Protein AF-Q83WH4-F1 (afdb_monomer_lite)

Structure (mmCIF, N/CA/C/O backbone):
data_AF-Q83WH4-F1
#
_entry.id   AF-Q83WH4-F1
#
loop_
_atom_site.group_PDB
_atom_site.id
_atom_site.type_symbol
_atom_site.label_atom_id
_atom_site.label_alt_id
_atom_site.label_comp_id
_atom_site.label_asym_id
_atom_site.label_entity_id
_atom_site.label_seq_id
_atom_site.pdbx_PDB_ins_code
_atom_site.Cartn_x
_atom_site.Cartn_y
_atom_site.Cartn_z
_atom_site.occupancy
_atom_site.B_iso_or_equiv
_atom_site.auth_seq_id
_atom_site.auth_comp_id
_atom_site.auth_asym_id
_atom_site.auth_atom_id
_atom_site.pdbx_PDB_model_num
ATOM 1 N N . MET A 1 1 ? 4.839 -38.338 -9.135 1.00 43.72 1 MET A N 1
ATOM 2 C CA . MET A 1 1 ? 4.571 -36.923 -9.464 1.00 43.72 1 MET A CA 1
ATOM 3 C C . MET A 1 1 ? 4.741 -36.124 -8.182 1.00 43.72 1 MET A C 1
ATOM 5 O O . MET A 1 1 ? 3.816 -36.056 -7.389 1.00 43.72 1 MET A O 1
ATOM 9 N N . THR A 1 2 ? 5.952 -35.648 -7.899 1.00 42.31 2 THR A N 1
ATOM 10 C CA . THR A 1 2 ? 6.230 -34.807 -6.727 1.00 42.31 2 THR A CA 1
ATOM 11 C C . THR A 1 2 ? 6.006 -33.359 -7.140 1.00 42.31 2 THR A C 1
ATOM 13 O O . THR A 1 2 ? 6.715 -32.856 -8.007 1.00 42.31 2 THR A O 1
ATOM 16 N N . ALA A 1 3 ? 4.960 -32.743 -6.595 1.00 55.66 3 ALA A N 1
ATOM 17 C CA . ALA A 1 3 ? 4.628 -31.349 -6.836 1.00 55.66 3 ALA A CA 1
ATOM 18 C C . ALA A 1 3 ? 5.728 -30.453 -6.256 1.00 55.66 3 ALA A C 1
ATOM 20 O O . ALA A 1 3 ? 6.039 -30.525 -5.068 1.00 55.66 3 ALA A O 1
ATOM 21 N N .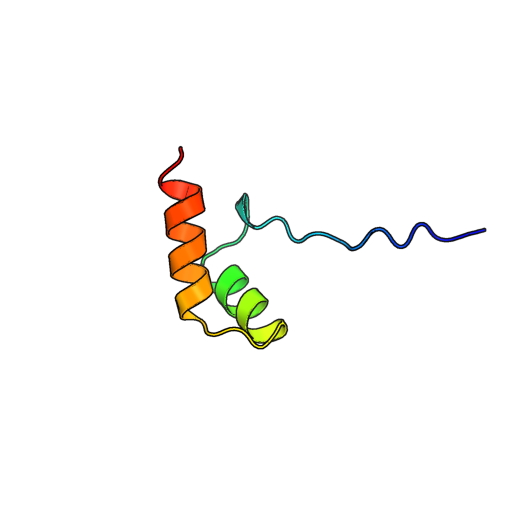 ASP A 1 4 ? 6.311 -29.627 -7.115 1.00 54.03 4 ASP A N 1
ATOM 22 C CA . ASP A 1 4 ? 7.182 -28.527 -6.732 1.00 54.03 4 ASP A CA 1
ATOM 23 C C . ASP A 1 4 ? 6.289 -27.444 -6.106 1.00 54.03 4 ASP A C 1
ATOM 25 O O . ASP A 1 4 ? 5.721 -26.595 -6.793 1.00 54.03 4 ASP A O 1
ATOM 29 N N . THR A 1 5 ? 6.051 -27.530 -4.795 1.00 58.44 5 THR A N 1
ATOM 30 C CA . THR A 1 5 ? 5.353 -26.479 -4.041 1.00 58.44 5 THR A CA 1
ATOM 31 C C . THR A 1 5 ? 6.330 -25.328 -3.813 1.00 58.44 5 THR A C 1
ATOM 33 O O . THR A 1 5 ? 6.722 -25.031 -2.685 1.00 58.44 5 THR A O 1
ATOM 36 N N . ALA A 1 6 ? 6.780 -24.693 -4.896 1.00 62.91 6 ALA A N 1
ATOM 37 C CA . ALA A 1 6 ? 7.486 -23.432 -4.796 1.00 62.91 6 ALA A CA 1
ATOM 38 C C . ALA A 1 6 ? 6.515 -22.423 -4.157 1.00 62.91 6 ALA A C 1
ATOM 40 O O . ALA A 1 6 ? 5.409 -22.237 -4.675 1.00 62.91 6 ALA A O 1
ATOM 41 N N . PRO A 1 7 ? 6.867 -21.785 -3.026 1.00 61.94 7 PRO A N 1
ATOM 42 C CA . PRO A 1 7 ? 6.006 -20.774 -2.436 1.00 61.94 7 PRO A CA 1
ATOM 43 C C . PRO A 1 7 ? 5.811 -19.679 -3.481 1.00 61.94 7 PRO A C 1
ATOM 45 O O . PRO A 1 7 ? 6.785 -19.061 -3.919 1.00 61.94 7 PRO A O 1
ATOM 48 N N . GLN A 1 8 ? 4.569 -19.481 -3.927 1.00 70.81 8 GLN A N 1
ATOM 49 C CA . GLN A 1 8 ? 4.237 -18.446 -4.897 1.00 70.81 8 GLN A CA 1
ATOM 50 C C . GLN A 1 8 ? 4.554 -17.092 -4.263 1.00 70.81 8 GLN A C 1
ATOM 52 O O . GLN A 1 8 ? 3.792 -16.580 -3.446 1.00 70.81 8 GLN A O 1
ATOM 57 N N . ARG A 1 9 ? 5.732 -16.545 -4.580 1.00 74.19 9 ARG A N 1
ATOM 58 C CA . ARG A 1 9 ? 6.162 -15.238 -4.089 1.00 74.19 9 ARG A CA 1
ATOM 59 C C . ARG A 1 9 ? 5.304 -14.184 -4.79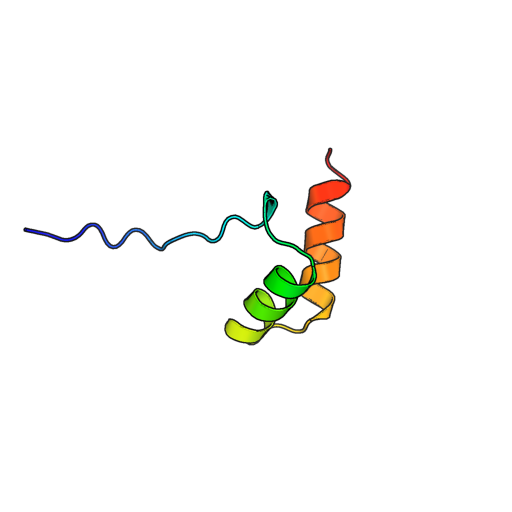0 1.00 74.19 9 ARG A C 1
ATOM 61 O O . ARG A 1 9 ? 5.352 -14.113 -6.019 1.00 74.19 9 ARG A O 1
ATOM 68 N N . PRO A 1 10 ? 4.516 -13.389 -4.055 1.00 78.56 10 PRO A N 1
ATOM 69 C CA . PRO A 1 10 ? 3.715 -12.344 -4.666 1.00 78.56 10 PRO A CA 1
ATOM 70 C C . PRO A 1 10 ? 4.627 -11.303 -5.319 1.00 78.56 10 PRO A C 1
ATOM 72 O O . PRO A 1 10 ? 5.626 -10.884 -4.731 1.00 78.56 10 PRO A O 1
ATOM 75 N N . ASN A 1 11 ? 4.287 -10.885 -6.541 1.00 84.75 11 ASN A N 1
ATOM 76 C CA . ASN A 1 11 ? 5.025 -9.837 -7.238 1.00 84.75 11 ASN A CA 1
ATOM 77 C C . ASN A 1 11 ? 4.643 -8.457 -6.682 1.00 84.75 11 ASN A C 1
ATOM 79 O O . ASN A 1 11 ? 3.705 -7.827 -7.164 1.00 84.75 11 ASN A O 1
ATOM 83 N N . LEU A 1 12 ? 5.390 -7.986 -5.683 1.00 82.12 12 LEU A N 1
ATOM 84 C CA . LEU A 1 12 ? 5.145 -6.704 -5.014 1.00 82.12 12 LEU A CA 1
ATOM 85 C C . LEU A 1 12 ? 5.367 -5.483 -5.926 1.00 82.12 12 LEU A C 1
ATOM 87 O O . LEU A 1 12 ? 4.769 -4.442 -5.687 1.00 82.12 12 LEU A O 1
ATOM 91 N N . LEU A 1 13 ? 6.187 -5.602 -6.977 1.00 81.31 13 LEU A N 1
ATOM 92 C CA . LEU A 1 13 ? 6.476 -4.510 -7.922 1.00 81.31 13 LEU A CA 1
ATOM 93 C C . LEU A 1 13 ? 5.289 -4.169 -8.837 1.00 81.31 13 LEU A C 1
ATOM 95 O O . LEU A 1 13 ? 5.226 -3.067 -9.368 1.00 81.31 13 LEU A O 1
ATOM 99 N N . GLY A 1 14 ? 4.369 -5.116 -9.046 1.00 82.31 14 GLY A N 1
ATOM 100 C CA . GLY A 1 14 ? 3.186 -4.939 -9.895 1.00 82.31 14 GLY A CA 1
ATOM 101 C C . GLY A 1 14 ? 1.893 -4.678 -9.125 1.00 82.31 14 GLY A C 1
ATOM 102 O O . GLY A 1 14 ? 0.849 -4.520 -9.750 1.00 82.31 14 GLY A O 1
ATOM 103 N N . MET A 1 15 ? 1.945 -4.672 -7.791 1.00 86.81 15 MET A N 1
ATOM 104 C CA . MET A 1 15 ? 0.770 -4.472 -6.948 1.00 86.81 15 MET A CA 1
ATOM 105 C C . MET A 1 15 ? 0.454 -2.988 -6.796 1.00 86.81 15 MET A C 1
ATOM 107 O O . MET A 1 15 ? 1.325 -2.162 -6.519 1.00 86.81 15 MET A O 1
ATOM 111 N N . THR A 1 16 ? -0.826 -2.654 -6.901 1.00 88.12 16 THR A N 1
ATOM 112 C CA . THR A 1 16 ? -1.345 -1.366 -6.448 1.00 88.12 16 THR A CA 1
ATOM 113 C C . THR A 1 16 ? -1.199 -1.241 -4.927 1.00 88.12 16 THR A C 1
ATOM 115 O O . THR A 1 16 ? -1.037 -2.225 -4.198 1.00 88.12 16 THR A O 1
ATOM 118 N N . ARG A 1 17 ? -1.286 -0.011 -4.404 1.00 85.75 17 ARG A N 1
ATOM 119 C CA . ARG A 1 17 ? -1.213 0.231 -2.953 1.00 85.75 17 ARG A CA 1
ATOM 120 C C . ARG A 1 17 ? -2.246 -0.596 -2.176 1.00 85.75 17 ARG A C 1
ATOM 122 O O . ARG A 1 17 ? -1.927 -1.118 -1.115 1.00 85.75 17 ARG A O 1
ATOM 129 N N . GLU A 1 18 ? -3.457 -0.719 -2.707 1.00 90.44 18 GLU A N 1
ATOM 130 C CA . GLU A 1 18 ? -4.575 -1.430 -2.076 1.00 90.44 18 GLU A CA 1
ATOM 131 C C . GLU A 1 18 ? -4.337 -2.943 -2.034 1.00 90.44 18 GLU A C 1
ATOM 133 O O . GLU A 1 18 ? -4.563 -3.571 -0.999 1.00 90.44 18 GLU A O 1
ATOM 138 N N . GLU A 1 19 ? -3.800 -3.520 -3.112 1.00 90.19 19 GLU A N 1
ATOM 139 C CA . GLU A 1 19 ? -3.398 -4.930 -3.154 1.00 90.19 19 GLU A CA 1
ATOM 140 C C . GLU A 1 19 ? -2.267 -5.220 -2.171 1.00 90.19 19 GLU A C 1
ATOM 142 O O . GLU A 1 19 ? -2.300 -6.228 -1.466 1.00 90.19 19 GLU A O 1
ATOM 147 N N . MET A 1 20 ? -1.295 -4.311 -2.065 1.00 90.69 20 MET A N 1
ATOM 148 C CA . MET A 1 20 ? -0.209 -4.459 -1.107 1.00 90.69 20 MET A CA 1
ATOM 149 C C . MET A 1 20 ? -0.724 -4.348 0.335 1.00 90.69 20 MET A C 1
ATOM 151 O O . MET A 1 20 ? -0.365 -5.165 1.177 1.00 90.69 20 MET A O 1
ATOM 155 N N . GLU A 1 21 ? -1.615 -3.401 0.634 1.00 91.94 21 GLU A N 1
ATOM 156 C CA . GLU A 1 21 ? -2.275 -3.313 1.943 1.00 91.94 21 GLU A CA 1
ATOM 157 C C . GLU A 1 21 ? -3.053 -4.588 2.282 1.00 91.94 21 GLU A C 1
ATOM 159 O O . GLU A 1 21 ? -2.907 -5.108 3.389 1.00 91.94 21 GLU A O 1
ATOM 164 N N . ALA A 1 22 ? -3.840 -5.117 1.342 1.00 91.62 22 ALA A N 1
ATOM 165 C CA . ALA A 1 22 ? -4.578 -6.365 1.517 1.00 91.62 22 ALA A CA 1
ATOM 166 C C . ALA A 1 22 ? -3.637 -7.561 1.734 1.00 91.62 22 ALA A C 1
ATOM 168 O O . ALA A 1 22 ? -3.891 -8.392 2.607 1.00 91.62 22 ALA A O 1
ATOM 169 N N . PHE A 1 23 ? -2.520 -7.614 1.006 1.00 90.44 23 PHE A N 1
ATOM 170 C CA . PHE A 1 23 ? -1.485 -8.625 1.188 1.00 90.44 23 PHE A CA 1
ATOM 171 C C . PHE A 1 23 ? -0.871 -8.559 2.591 1.00 90.44 23 PHE A C 1
ATOM 173 O O . PHE A 1 23 ? -0.845 -9.571 3.291 1.00 90.44 23 PHE A O 1
ATOM 180 N N . PHE A 1 24 ? -0.458 -7.374 3.051 1.00 91.69 24 PHE A N 1
ATOM 181 C CA . PHE A 1 24 ? 0.089 -7.209 4.400 1.00 91.69 24 PHE A CA 1
ATOM 182 C C . PHE A 1 24 ? -0.946 -7.562 5.481 1.00 91.69 24 PHE A C 1
ATOM 184 O O . PHE A 1 24 ? -0.616 -8.259 6.435 1.00 91.69 24 PHE A O 1
ATOM 191 N N . LEU A 1 25 ? -2.218 -7.196 5.306 1.00 92.56 25 LEU A N 1
ATOM 192 C CA . LEU A 1 25 ? -3.281 -7.617 6.227 1.00 92.56 25 LEU A CA 1
ATOM 193 C C . LEU A 1 25 ? -3.474 -9.138 6.250 1.00 92.56 25 LEU A C 1
ATOM 195 O O . LEU A 1 25 ? -3.693 -9.702 7.321 1.00 92.56 25 LEU A O 1
ATOM 199 N N . SER A 1 26 ? -3.373 -9.803 5.094 1.00 91.31 26 SER A N 1
ATOM 200 C CA . SER A 1 26 ? -3.553 -11.258 4.978 1.00 91.31 26 SER A CA 1
ATOM 201 C C . SER A 1 26 ? -2.497 -12.061 5.743 1.00 91.31 26 SER A C 1
ATOM 203 O O . SER A 1 26 ? -2.779 -13.165 6.200 1.00 91.31 26 SER A O 1
ATOM 205 N N . ILE A 1 27 ? -1.309 -11.483 5.943 1.00 90.44 27 ILE A N 1
ATOM 206 C CA . ILE A 1 27 ? -0.216 -12.078 6.724 1.00 90.44 27 ILE A CA 1
ATOM 207 C C . ILE A 1 27 ? -0.182 -11.586 8.183 1.00 90.44 27 ILE A C 1
ATOM 209 O O . ILE A 1 27 ? 0.740 -11.925 8.919 1.00 90.44 27 ILE A O 1
ATOM 213 N N . GLY A 1 28 ? -1.175 -10.796 8.616 1.00 91.62 28 GLY A N 1
ATOM 214 C CA . GLY A 1 28 ? -1.264 -10.254 9.979 1.00 91.62 28 GLY A CA 1
ATOM 215 C C . GLY A 1 28 ? -0.440 -8.984 10.224 1.00 91.62 28 GLY A C 1
ATOM 216 O O . GLY A 1 28 ? -0.288 -8.555 11.368 1.00 91.62 28 GLY A O 1
ATOM 217 N N . GLU A 1 29 ? 0.078 -8.361 9.168 1.00 92.69 29 GLU A N 1
ATOM 218 C CA . GLU A 1 29 ? 0.823 -7.108 9.233 1.00 92.69 29 GLU A CA 1
ATOM 219 C C . GLU A 1 29 ? -0.088 -5.881 9.093 1.00 92.69 29 GLU A C 1
ATOM 221 O O . GLU A 1 29 ? -1.197 -5.912 8.554 1.00 92.69 29 GLU A O 1
ATOM 226 N N . LYS A 1 30 ? 0.389 -4.741 9.597 1.00 91.94 30 LYS A N 1
ATOM 227 C CA . LYS A 1 30 ? -0.378 -3.487 9.588 1.00 91.94 30 LYS A CA 1
ATOM 228 C C . LYS A 1 30 ? -0.309 -2.796 8.222 1.00 91.94 30 LYS A C 1
ATOM 230 O O . LYS A 1 30 ? 0.756 -2.726 7.617 1.00 91.94 30 LYS A O 1
ATOM 235 N N . LYS A 1 31 ? -1.406 -2.149 7.799 1.00 88.44 31 LYS A N 1
ATOM 236 C CA . LYS A 1 31 ? -1.527 -1.440 6.500 1.00 88.44 31 LYS A CA 1
ATOM 237 C C . LYS A 1 31 ? -0.386 -0.460 6.197 1.00 88.44 31 LYS A C 1
ATOM 239 O O . LYS A 1 31 ? 0.039 -0.344 5.055 1.00 88.44 31 LYS A O 1
ATOM 244 N N . PHE A 1 32 ? 0.160 0.220 7.209 1.00 90.69 32 PHE A N 1
ATOM 245 C CA . PHE A 1 32 ? 1.263 1.167 6.996 1.00 90.69 32 PHE A CA 1
ATOM 246 C C . PHE A 1 32 ? 2.545 0.501 6.469 1.00 90.69 32 PHE A C 1
ATOM 248 O O . PHE A 1 32 ? 3.381 1.185 5.880 1.00 90.69 32 PHE A O 1
ATOM 255 N N . ARG A 1 33 ? 2.712 -0.819 6.654 1.00 89.94 33 ARG A N 1
ATOM 256 C CA . ARG A 1 33 ? 3.841 -1.577 6.100 1.00 89.94 33 ARG A CA 1
ATOM 257 C C . ARG A 1 33 ? 3.833 -1.568 4.579 1.00 89.94 33 ARG A C 1
ATOM 259 O O . ARG A 1 33 ? 4.893 -1.375 3.993 1.00 89.94 33 ARG A O 1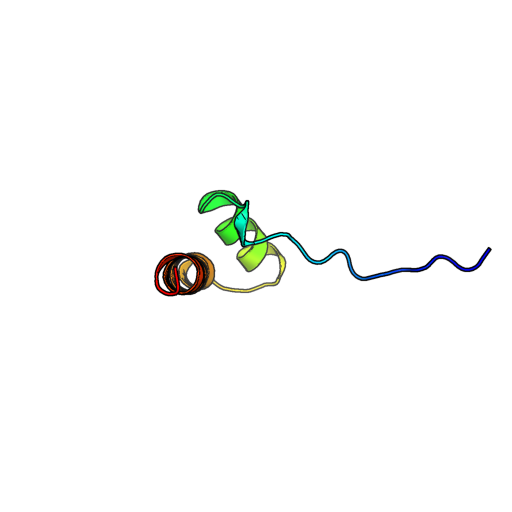
ATOM 266 N N . ALA A 1 34 ? 2.657 -1.650 3.957 1.00 89.94 34 ALA A N 1
ATOM 267 C CA . ALA A 1 34 ? 2.514 -1.509 2.512 1.00 89.94 34 ALA A CA 1
ATOM 268 C C . ALA A 1 34 ? 3.068 -0.163 2.029 1.00 89.94 34 ALA A C 1
ATOM 270 O O . ALA A 1 34 ? 3.867 -0.121 1.103 1.00 89.94 34 ALA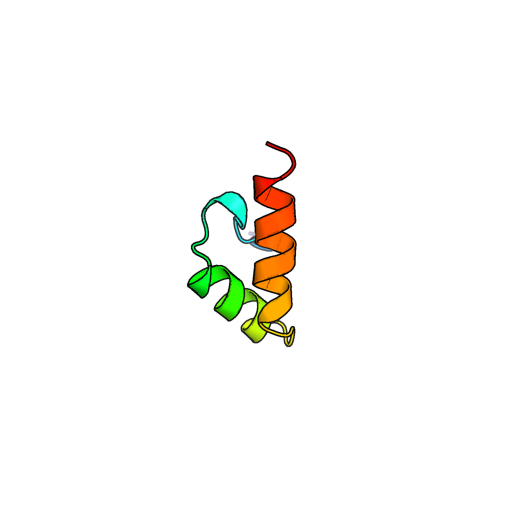 A O 1
ATOM 271 N N . ALA A 1 35 ? 2.732 0.938 2.710 1.00 88.00 35 ALA A N 1
ATOM 272 C CA . ALA A 1 35 ? 3.234 2.266 2.355 1.00 88.00 35 ALA A CA 1
ATOM 273 C C . ALA A 1 35 ? 4.760 2.394 2.520 1.00 88.00 35 ALA A C 1
ATOM 275 O O . ALA A 1 35 ? 5.414 3.028 1.693 1.00 88.00 35 ALA A O 1
ATOM 276 N N . GLN A 1 36 ? 5.339 1.779 3.560 1.00 89.75 36 GLN A N 1
ATOM 277 C CA . GLN A 1 36 ? 6.794 1.745 3.740 1.00 89.75 36 GLN A CA 1
ATOM 278 C C . GLN A 1 36 ? 7.472 0.966 2.612 1.00 89.75 36 GLN A C 1
ATOM 280 O O . GLN A 1 36 ? 8.404 1.480 2.004 1.00 89.75 36 GLN A O 1
ATOM 285 N N . VAL A 1 37 ? 6.993 -0.241 2.307 1.00 88.25 37 VAL A N 1
ATOM 286 C CA . VAL A 1 37 ? 7.568 -1.088 1.255 1.00 88.25 37 VAL A CA 1
ATOM 287 C C . VAL A 1 37 ? 7.389 -0.460 -0.126 1.00 88.25 37 VAL A C 1
ATOM 289 O O . VAL A 1 37 ? 8.354 -0.408 -0.877 1.00 88.25 37 VAL A O 1
ATOM 292 N N . MET A 1 38 ? 6.226 0.127 -0.427 1.00 87.69 38 MET A N 1
ATOM 293 C CA . MET A 1 38 ? 6.013 0.914 -1.649 1.00 87.69 38 MET A CA 1
ATOM 294 C C . MET A 1 38 ? 7.027 2.050 -1.768 1.00 87.69 38 MET A C 1
ATOM 296 O O . MET A 1 38 ? 7.615 2.230 -2.829 1.00 87.69 38 MET A O 1
ATOM 300 N N . LYS A 1 39 ? 7.271 2.796 -0.682 1.00 87.88 39 LYS A N 1
ATOM 301 C CA . LYS A 1 39 ? 8.274 3.863 -0.678 1.00 87.88 39 LYS A CA 1
ATOM 302 C C . LYS A 1 39 ? 9.671 3.316 -0.978 1.00 87.88 39 LYS A C 1
ATOM 304 O O . LYS A 1 39 ? 10.341 3.897 -1.813 1.00 87.88 39 LYS A O 1
ATOM 309 N N . TRP A 1 40 ? 10.084 2.206 -0.363 1.00 88.06 40 TRP A N 1
ATOM 310 C CA . TRP A 1 40 ? 11.376 1.561 -0.646 1.00 88.06 40 TRP A CA 1
ATOM 311 C C . TRP A 1 40 ? 11.493 1.088 -2.099 1.00 88.06 40 TRP A C 1
ATOM 313 O O . TRP A 1 40 ? 12.491 1.372 -2.750 1.00 88.06 40 TRP A O 1
ATOM 323 N N . ILE A 1 41 ? 10.452 0.431 -2.617 1.00 85.06 41 ILE A N 1
ATOM 324 C CA . ILE A 1 41 ? 10.397 -0.079 -3.992 1.00 85.06 41 ILE A CA 1
ATOM 325 C C . ILE A 1 41 ? 10.548 1.047 -5.030 1.00 85.06 41 ILE A C 1
ATOM 327 O O . ILE A 1 41 ? 11.200 0.844 -6.046 1.00 85.06 41 ILE A O 1
ATOM 331 N N . HIS A 1 42 ? 9.955 2.221 -4.782 1.00 82.06 42 HIS A N 1
ATOM 332 C CA . HIS A 1 42 ? 9.979 3.356 -5.717 1.00 82.06 42 HIS A CA 1
ATOM 333 C C . HIS A 1 42 ? 11.101 4.371 -5.436 1.00 82.06 42 HIS A C 1
ATOM 335 O O . HIS A 1 42 ? 11.355 5.225 -6.279 1.00 82.06 42 HIS A O 1
ATOM 341 N N . GLN A 1 43 ? 11.731 4.343 -4.253 1.00 79.31 43 GLN A N 1
ATOM 342 C CA . GLN A 1 43 ? 12.847 5.239 -3.910 1.00 79.31 43 GLN A CA 1
ATOM 343 C C . GLN A 1 43 ? 14.200 4.748 -4.424 1.00 79.31 43 GLN A C 1
ATOM 345 O O . GLN A 1 43 ? 15.058 5.585 -4.676 1.00 79.31 43 GLN A O 1
ATOM 350 N N . GLU A 1 44 ? 14.394 3.437 -4.566 1.00 59.97 44 GLU A N 1
ATOM 351 C CA . GLU A 1 44 ? 15.617 2.829 -5.119 1.00 59.97 44 GLU A CA 1
ATOM 352 C C . GLU A 1 44 ? 15.452 2.528 -6.625 1.00 59.97 44 GLU A C 1
ATOM 354 O O . GLU A 1 44 ? 15.892 1.487 -7.116 1.00 59.97 44 GLU A O 1
ATOM 359 N N . GLY A 1 45 ? 14.742 3.411 -7.338 1.00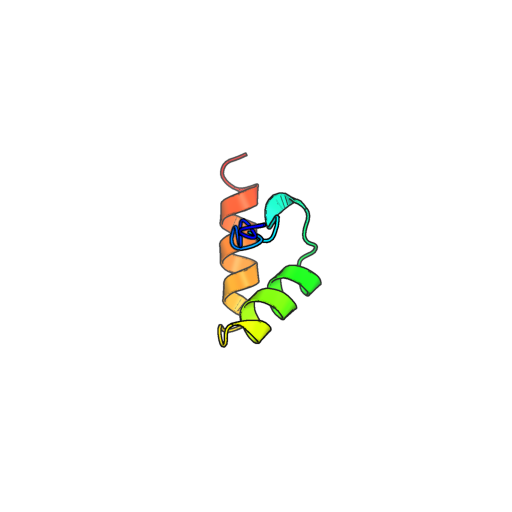 54.19 45 GLY A N 1
ATOM 360 C CA . GLY A 1 45 ? 14.602 3.410 -8.797 1.00 54.19 45 GLY A CA 1
ATOM 361 C C . GLY A 1 45 ? 15.454 4.492 -9.442 1.00 54.19 45 GLY A C 1
ATOM 362 O O . GLY A 1 45 ? 15.553 5.587 -8.84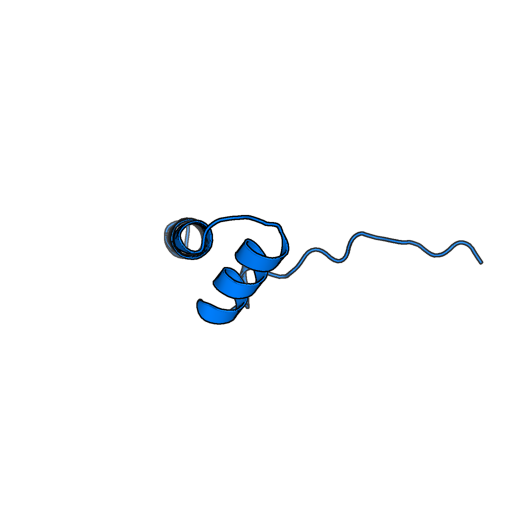3 1.00 54.19 45 GLY A O 1
#

Secondary structure (DSSP, 8-state):
-----------GGG--HHHHHHHHHHTT--THHHHHHHHHHHH--

pLDDT: mean 80.68, std 14.1, range [42.31, 92.69]

Radius of gyration: 13.01 Å; chains: 1; bounding box: 20×42×20 Å

InterPro domains:
  IPR048641 Dual-specificity RNA methyltransferase RlmN, N-terminal domain [PF21016] (11-45)

Sequence (45 aa):
MTADTAPQRPNLLGMTREEMEAFFLSIGEKKFRAAQVMKWIHQEG

Foldseek 3Di:
DDDPPPPPDDPLLPDDLVRLLVVCVVVVHHSVVSVVVVCVSVVVD

Organism: NCBI:txid195704